Protein AF-A0A949UM77-F1 (afdb_monomer_lite)

Foldseek 3Di:
DAAEDDDDQDDDPVSVVVVVVVVVVSVVVRHYD

Radius of gyration: 10.31 Å; chains: 1; bounding box: 19×15×26 Å

Structure (mmCIF, N/CA/C/O backbone):
data_AF-A0A949UM77-F1
#
_entry.id   AF-A0A949UM77-F1
#
loop_
_atom_site.group_PDB
_atom_site.id
_atom_site.type_symbol
_atom_site.label_atom_id
_atom_site.label_alt_id
_atom_site.label_comp_id
_atom_site.label_asym_id
_atom_site.label_entity_id
_atom_site.label_seq_id
_atom_site.pdbx_PDB_ins_code
_atom_site.Cartn_x
_atom_site.Cartn_y
_atom_site.Cartn_z
_atom_site.occupancy
_atom_site.B_iso_or_equiv
_atom_site.auth_seq_id
_atom_site.auth_comp_id
_atom_site.auth_asym_id
_atom_site.auth_atom_id
_atom_site.pdbx_PDB_model_num
ATOM 1 N N . MET A 1 1 ? -8.112 9.089 16.452 1.00 72.12 1 MET A N 1
ATOM 2 C CA . MET A 1 1 ? -7.643 9.619 15.153 1.00 72.12 1 MET A CA 1
ATOM 3 C C . MET A 1 1 ? -6.812 8.527 14.504 1.00 72.12 1 MET A C 1
ATOM 5 O O . MET A 1 1 ? -5.899 8.054 15.166 1.00 72.12 1 MET A O 1
ATOM 9 N N . SER A 1 2 ? -7.165 8.066 13.300 1.00 82.12 2 SER A N 1
ATOM 10 C CA . SER A 1 2 ? -6.338 7.093 12.563 1.00 82.12 2 SER A CA 1
ATOM 11 C C . SER A 1 2 ? -5.069 7.793 12.064 1.00 82.12 2 SER A C 1
ATOM 13 O O . SER A 1 2 ? -5.134 8.955 11.650 1.00 82.12 2 SER A O 1
ATOM 15 N N . GLN A 1 3 ? -3.917 7.127 12.176 1.00 94.25 3 GLN A N 1
ATOM 16 C CA . GLN A 1 3 ? -2.664 7.634 11.615 1.00 94.25 3 GLN A CA 1
ATOM 17 C C . GLN A 1 3 ? -2.717 7.548 10.088 1.00 94.25 3 GLN A C 1
ATOM 19 O O . GLN A 1 3 ? -3.324 6.625 9.545 1.00 94.25 3 GLN A O 1
ATOM 24 N N . ARG A 1 4 ? -2.092 8.515 9.409 1.00 96.94 4 ARG A N 1
ATOM 25 C CA . ARG A 1 4 ? -2.058 8.579 7.945 1.00 96.94 4 ARG A CA 1
ATOM 26 C C . ARG A 1 4 ? -0.694 8.187 7.389 1.00 96.94 4 ARG A C 1
ATOM 28 O O . ARG A 1 4 ? 0.311 8.466 8.043 1.00 96.94 4 ARG A O 1
ATOM 35 N N . PHE A 1 5 ? -0.656 7.573 6.209 1.00 97.12 5 PHE A N 1
ATOM 36 C CA . PHE A 1 5 ? 0.583 7.159 5.551 1.00 97.12 5 PHE A CA 1
ATOM 37 C C . PHE A 1 5 ? 0.575 7.465 4.053 1.00 97.12 5 PHE A C 1
ATOM 39 O O . PHE A 1 5 ? -0.462 7.495 3.412 1.00 97.12 5 PHE A O 1
ATOM 46 N N . TYR A 1 6 ? 1.762 7.632 3.481 1.00 96.75 6 TYR A N 1
ATOM 47 C CA . TYR A 1 6 ? 1.960 7.771 2.043 1.00 96.75 6 TYR A CA 1
ATOM 48 C C . TYR A 1 6 ? 3.097 6.843 1.619 1.00 96.75 6 TYR A C 1
ATOM 50 O O . TYR A 1 6 ? 4.114 6.764 2.311 1.00 96.75 6 TYR A O 1
ATOM 58 N N . ILE A 1 7 ? 2.916 6.134 0.505 1.00 95.56 7 ILE A N 1
ATOM 59 C CA . ILE A 1 7 ? 3.930 5.253 -0.079 1.00 95.56 7 ILE A CA 1
ATOM 60 C C . ILE A 1 7 ? 4.287 5.785 -1.464 1.00 95.56 7 ILE A C 1
ATOM 62 O O . ILE A 1 7 ? 3.426 5.914 -2.330 1.00 95.56 7 ILE A O 1
ATOM 66 N N . GLU A 1 8 ? 5.574 6.062 -1.659 1.00 95.69 8 GLU A N 1
ATOM 67 C CA . GLU A 1 8 ? 6.169 6.407 -2.949 1.00 95.69 8 GLU A CA 1
ATOM 68 C C . GLU A 1 8 ? 6.863 5.162 -3.515 1.00 95.69 8 GLU A C 1
ATOM 70 O O . GLU A 1 8 ? 7.840 4.672 -2.938 1.00 95.69 8 GLU A O 1
ATOM 75 N N . THR A 1 9 ? 6.387 4.646 -4.649 1.00 94.50 9 THR A N 1
ATOM 76 C CA . THR A 1 9 ? 7.015 3.493 -5.305 1.00 94.50 9 THR A CA 1
ATOM 77 C C . THR A 1 9 ? 8.086 3.951 -6.295 1.00 94.50 9 THR A C 1
ATOM 79 O O . THR A 1 9 ? 7.786 4.573 -7.311 1.00 94.50 9 THR A O 1
ATOM 82 N N . LEU A 1 10 ? 9.355 3.616 -6.034 1.00 90.88 10 LEU A N 1
ATOM 83 C CA . LEU A 1 10 ? 10.471 3.944 -6.931 1.00 90.88 10 LEU A CA 1
ATOM 84 C C . LEU A 1 10 ? 10.657 2.844 -7.991 1.00 90.88 10 LEU A C 1
ATOM 86 O O . LEU A 1 10 ? 10.704 1.665 -7.657 1.00 90.88 10 LEU A O 1
ATOM 90 N N . GLY A 1 11 ? 10.764 3.228 -9.265 1.00 79.19 11 GLY A N 1
ATOM 91 C CA . GLY A 1 11 ? 10.583 2.363 -10.440 1.00 79.19 11 GLY A CA 1
ATOM 92 C C . GLY A 1 11 ? 11.365 1.041 -10.472 1.00 79.19 11 GLY A C 1
ATOM 93 O O . GLY A 1 11 ? 12.526 0.995 -10.872 1.00 79.19 11 GLY A O 1
ATOM 94 N N . CYS A 1 12 ? 10.674 -0.046 -10.123 1.00 84.69 12 CYS A N 1
ATOM 95 C CA . CYS A 1 12 ? 10.972 -1.438 -10.465 1.00 84.69 12 CYS A CA 1
ATOM 96 C C . CYS A 1 12 ? 9.701 -2.269 -10.193 1.00 84.69 12 CYS A C 1
ATOM 98 O O . CYS A 1 12 ? 9.108 -2.069 -9.135 1.00 84.69 12 CYS A O 1
ATOM 100 N N . PRO A 1 13 ? 9.311 -3.247 -11.036 1.00 82.12 13 PRO A N 1
ATOM 101 C CA . PRO A 1 13 ? 8.104 -4.060 -10.811 1.00 82.12 13 PRO A CA 1
ATOM 102 C C . PRO A 1 13 ? 8.065 -4.785 -9.456 1.00 82.12 13 PRO A C 1
ATOM 104 O O . PRO A 1 13 ? 7.001 -5.092 -8.925 1.00 82.12 13 PRO A O 1
ATOM 107 N N . LYS A 1 14 ? 9.237 -5.066 -8.870 1.00 87.06 14 LYS A N 1
ATOM 108 C CA . LYS A 1 14 ? 9.340 -5.633 -7.518 1.00 87.06 14 LYS A CA 1
ATOM 109 C C . LYS A 1 14 ? 8.838 -4.661 -6.444 1.00 87.06 14 LYS A C 1
ATOM 111 O O . LYS A 1 14 ? 8.245 -5.105 -5.465 1.00 87.06 14 LYS A O 1
ATOM 116 N N . ASN A 1 15 ? 9.071 -3.366 -6.634 1.00 90.50 15 ASN A N 1
ATOM 117 C CA . ASN A 1 15 ? 8.693 -2.343 -5.671 1.00 90.50 15 ASN A CA 1
ATOM 118 C C . ASN A 1 15 ? 7.180 -2.111 -5.674 1.00 90.50 15 ASN A C 1
ATOM 120 O O . ASN A 1 15 ? 6.644 -1.849 -4.611 1.00 90.50 15 ASN A O 1
ATOM 124 N N . ASP A 1 16 ? 6.482 -2.307 -6.799 1.00 92.56 16 ASP A N 1
ATOM 125 C CA . ASP A 1 16 ? 5.010 -2.274 -6.830 1.00 92.56 16 ASP A CA 1
ATOM 126 C C . ASP A 1 16 ? 4.415 -3.373 -5.932 1.00 92.56 16 ASP A C 1
ATOM 128 O O . ASP A 1 16 ? 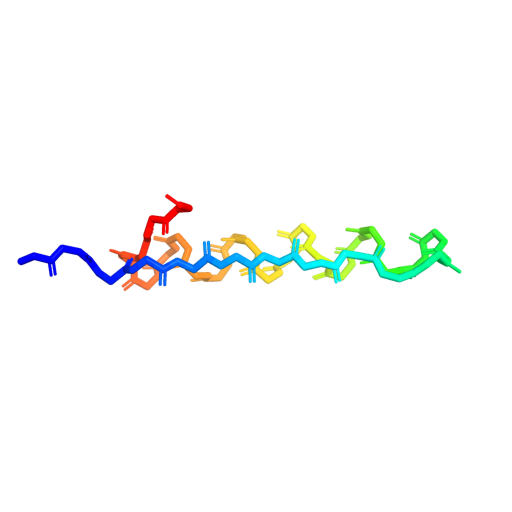3.603 -3.103 -5.051 1.00 92.56 16 ASP A O 1
ATOM 132 N N . VAL A 1 17 ? 4.906 -4.611 -6.077 1.00 95.19 17 VAL A N 1
ATOM 133 C CA . VAL A 1 17 ? 4.448 -5.756 -5.268 1.00 95.19 17 VAL A CA 1
ATOM 134 C C . VAL A 1 17 ? 4.782 -5.580 -3.785 1.00 95.19 17 VAL A C 1
ATOM 136 O O . VAL A 1 17 ? 4.009 -5.983 -2.915 1.00 95.19 17 VAL A O 1
ATOM 139 N N . ASP A 1 18 ? 5.954 -5.030 -3.471 1.00 94.94 18 ASP A N 1
ATOM 140 C CA . ASP A 1 18 ? 6.345 -4.783 -2.084 1.00 94.94 18 ASP A CA 1
ATOM 141 C C . ASP A 1 18 ? 5.566 -3.589 -1.485 1.00 94.9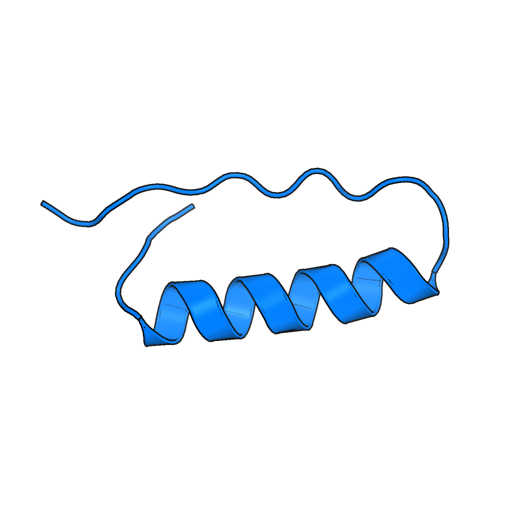4 18 ASP A C 1
ATOM 143 O O . ASP A 1 18 ? 5.179 -3.656 -0.316 1.00 94.94 18 ASP A O 1
ATOM 147 N N . SER A 1 19 ? 5.221 -2.569 -2.281 1.00 96.44 19 SER A N 1
ATOM 148 C CA . SER A 1 19 ? 4.310 -1.483 -1.888 1.00 96.44 19 SER A CA 1
ATOM 149 C C . SER A 1 19 ? 2.911 -2.004 -1.555 1.00 96.44 19 SER A C 1
ATOM 151 O O . SER A 1 19 ? 2.375 -1.645 -0.508 1.00 96.44 19 SER A O 1
ATOM 153 N N . ASP A 1 20 ? 2.347 -2.914 -2.354 1.00 96.06 20 ASP A N 1
ATOM 154 C CA . ASP A 1 20 ? 1.037 -3.522 -2.067 1.00 96.06 20 ASP A CA 1
ATOM 155 C C . ASP A 1 20 ? 1.021 -4.261 -0.719 1.00 96.06 20 ASP A C 1
ATOM 157 O O . ASP A 1 20 ? 0.071 -4.150 0.063 1.00 96.06 20 ASP A O 1
ATOM 161 N N . LYS A 1 21 ? 2.103 -4.985 -0.400 1.00 96.62 21 LYS A N 1
ATOM 162 C CA . LYS A 1 21 ? 2.245 -5.659 0.902 1.00 96.62 21 LYS A CA 1
ATOM 163 C C . LYS A 1 21 ? 2.311 -4.659 2.052 1.00 96.62 21 LYS A C 1
ATOM 165 O O . LYS A 1 21 ? 1.703 -4.902 3.094 1.00 96.62 21 LYS A O 1
ATOM 170 N N . LEU A 1 22 ? 3.043 -3.557 1.874 1.00 97.06 22 LEU A N 1
ATOM 171 C CA . LEU A 1 22 ? 3.142 -2.497 2.878 1.00 97.06 22 LEU A CA 1
ATOM 172 C C . LEU A 1 22 ? 1.786 -1.825 3.109 1.00 97.06 22 LEU A C 1
ATOM 174 O O . LEU A 1 22 ? 1.391 -1.668 4.260 1.00 97.06 22 LEU A O 1
ATOM 178 N N . ILE 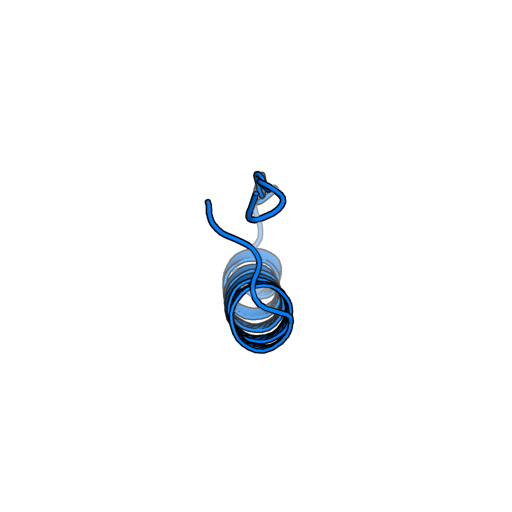A 1 23 ? 1.040 -1.507 2.046 1.00 97.56 23 ILE A N 1
ATOM 179 C CA . ILE A 1 23 ? -0.322 -0.961 2.151 1.00 97.56 23 ILE A CA 1
ATOM 180 C C . ILE A 1 23 ? -1.206 -1.904 2.975 1.00 97.56 23 ILE A C 1
ATOM 182 O O . ILE A 1 23 ? -1.860 -1.465 3.920 1.00 97.56 23 ILE A O 1
ATOM 186 N N . GLY A 1 24 ? -1.196 -3.204 2.660 1.00 97.56 24 GLY A N 1
ATOM 187 C CA . GLY A 1 24 ? -1.988 -4.201 3.385 1.00 97.56 24 GLY A CA 1
ATOM 188 C C . GLY A 1 24 ? -1.653 -4.273 4.877 1.00 97.56 24 GLY A C 1
ATOM 189 O O . GLY A 1 24 ? -2.561 -4.326 5.706 1.00 97.56 24 GLY A O 1
ATOM 190 N N . ALA A 1 25 ? -0.365 -4.224 5.227 1.00 97.88 25 ALA A N 1
ATOM 191 C CA . ALA A 1 25 ? 0.080 -4.220 6.619 1.00 97.88 25 ALA A CA 1
ATOM 192 C C . ALA A 1 25 ? -0.358 -2.948 7.366 1.00 97.88 25 ALA A C 1
ATOM 194 O O . ALA A 1 25 ? -0.930 -3.038 8.448 1.00 97.88 25 ALA A O 1
ATOM 195 N N . LEU A 1 26 ? -0.165 -1.767 6.769 1.00 97.50 26 LEU A N 1
ATOM 196 C CA . LEU A 1 26 ? -0.512 -0.486 7.398 1.00 97.50 26 LEU A CA 1
ATOM 197 C C . LEU A 1 26 ? -2.027 -0.340 7.609 1.00 97.50 26 LEU A C 1
ATOM 199 O O . LEU A 1 26 ? -2.467 0.176 8.637 1.00 97.50 26 LEU A O 1
ATOM 203 N N . VAL A 1 27 ? -2.839 -0.838 6.672 1.00 97.31 27 VAL A N 1
ATOM 204 C CA . VAL A 1 27 ? -4.302 -0.888 6.826 1.00 97.31 27 VAL A CA 1
ATOM 205 C C . VAL A 1 27 ? -4.714 -1.868 7.929 1.00 97.31 27 VAL A C 1
ATOM 207 O O . VAL A 1 27 ? -5.601 -1.545 8.720 1.00 97.31 27 VAL A O 1
ATOM 210 N N . ALA A 1 28 ? -4.071 -3.038 8.024 1.00 97.62 28 ALA A N 1
ATOM 211 C CA . ALA A 1 28 ? -4.323 -3.996 9.105 1.00 97.62 28 ALA A CA 1
ATOM 212 C C . ALA A 1 28 ? -3.989 -3.414 10.495 1.00 97.62 28 ALA A C 1
ATOM 214 O O . ALA A 1 28 ? -4.696 -3.703 11.460 1.00 97.62 28 ALA A O 1
ATOM 215 N N . ASP A 1 29 ? -2.995 -2.525 10.569 1.00 96.31 29 ASP A N 1
ATOM 216 C CA . ASP A 1 29 ? -2.623 -1.769 11.773 1.00 96.31 29 ASP A CA 1
AT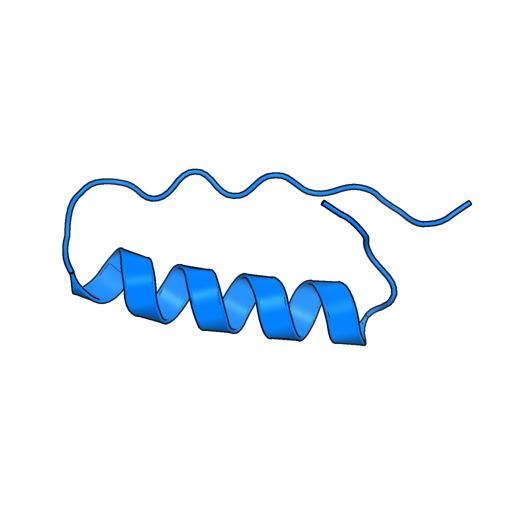OM 217 C C . ASP A 1 29 ? -3.545 -0.558 12.055 1.00 96.31 29 ASP A C 1
ATOM 219 O O . ASP A 1 29 ? -3.334 0.200 13.006 1.00 96.31 29 ASP A O 1
ATOM 223 N N . GLY A 1 30 ? -4.602 -0.364 11.258 1.00 96.75 30 GLY A N 1
ATOM 224 C CA . GLY A 1 30 ? -5.608 0.685 11.457 1.00 96.75 30 GLY A CA 1
ATOM 225 C C . GLY A 1 30 ? -5.200 2.067 10.937 1.00 96.75 30 GLY A C 1
ATOM 226 O O . GLY A 1 30 ? -5.822 3.076 11.303 1.00 96.75 30 GLY A O 1
ATOM 227 N N . MET A 1 31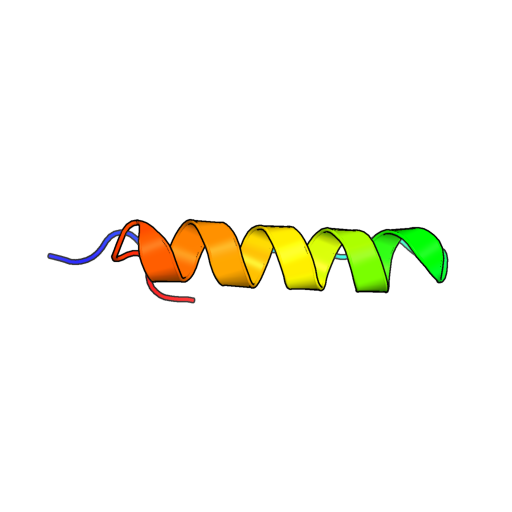 ? -4.163 2.136 10.099 1.00 97.56 31 MET A N 1
ATOM 228 C CA . MET 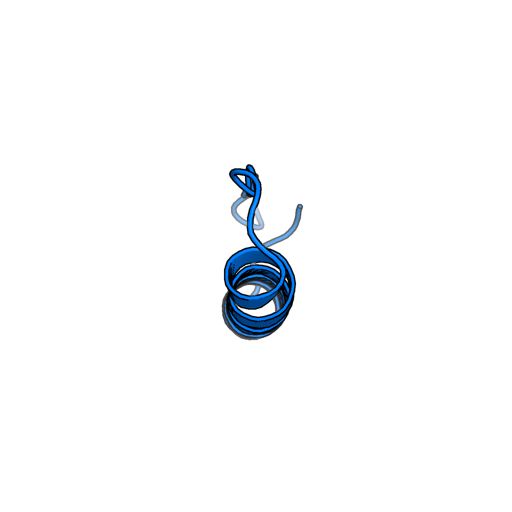A 1 31 ? -3.756 3.360 9.413 1.00 97.56 31 MET A CA 1
ATOM 229 C C . MET A 1 31 ? -4.580 3.579 8.138 1.00 97.56 31 MET A C 1
ATOM 231 O O . MET A 1 31 ? -5.197 2.664 7.594 1.00 97.56 31 MET A O 1
ATOM 235 N N . SER A 1 32 ? -4.593 4.820 7.663 1.00 95.81 32 SER A N 1
ATOM 236 C CA . SER A 1 32 ? -5.285 5.238 6.440 1.00 95.81 32 SER A CA 1
ATOM 237 C C . SER A 1 32 ? -4.314 5.921 5.466 1.00 95.81 32 SER A C 1
ATOM 239 O O . SER A 1 32 ? -3.359 6.539 5.930 1.00 95.81 32 SER A O 1
ATOM 241 N N . PRO A 1 33 ? -4.511 5.815 4.144 1.00 93.19 33 PRO A N 1
ATOM 242 C CA . PRO A 1 33 ? -3.764 6.613 3.169 1.00 93.19 33 PRO A CA 1
ATOM 243 C C . PRO A 1 33 ? -4.015 8.126 3.328 1.00 93.19 33 PRO A C 1
ATOM 245 O O . PRO A 1 33 ? -5.158 8.507 3.682 1.00 93.19 33 PRO A O 1
#

Sequence (33 aa):
MSQRFYIETLGCPKNDVDSDKLIGALVADGMSP

Secondary structure (DSSP, 8-state):
---B------SSHHHHHHHHHHHHHHHHTT-B-

pLDDT: mean 93.13, std 6.23, range [72.12, 97.88]